Protein AF-A0A7Y3T2Z3-F1 (afdb_monomer_lite)

pLDDT: mean 92.31, std 4.4, range [68.44, 97.31]

Structure (mmCIF, N/CA/C/O backbone):
data_AF-A0A7Y3T2Z3-F1
#
_entry.id   AF-A0A7Y3T2Z3-F1
#
loop_
_atom_site.group_PDB
_atom_site.id
_atom_site.type_symbol
_atom_site.label_atom_id
_atom_site.label_alt_id
_atom_site.label_comp_id
_atom_site.label_asym_id
_atom_site.label_entity_id
_atom_site.label_seq_id
_atom_site.pdbx_PDB_ins_code
_atom_site.Cartn_x
_atom_site.Cartn_y
_atom_site.Cartn_z
_atom_site.occupancy
_atom_site.B_iso_or_equiv
_atom_site.auth_seq_id
_atom_site.auth_comp_id
_atom_site.auth_asym_id
_atom_site.auth_atom_id
_atom_site.pdbx_PDB_model_num
ATOM 1 N N . MET A 1 1 ? 13.929 1.902 3.987 1.00 69.12 1 MET A N 1
ATOM 2 C CA . MET A 1 1 ? 12.653 1.845 3.232 1.00 69.12 1 MET A CA 1
ATOM 3 C C . MET A 1 1 ? 11.517 2.396 4.102 1.00 69.12 1 MET A C 1
ATOM 5 O O . MET A 1 1 ? 11.584 2.258 5.321 1.00 69.12 1 MET A O 1
ATOM 9 N N . ARG A 1 2 ? 10.514 3.083 3.542 1.00 81.50 2 ARG A N 1
ATOM 10 C CA . ARG A 1 2 ? 9.327 3.573 4.275 1.00 81.50 2 ARG A CA 1
ATOM 11 C C . ARG A 1 2 ? 8.055 3.105 3.585 1.00 81.50 2 ARG A C 1
ATOM 13 O O . ARG A 1 2 ? 7.908 3.270 2.379 1.00 81.50 2 ARG A O 1
ATOM 20 N N . GLN A 1 3 ? 7.111 2.591 4.367 1.00 88.81 3 GLN A N 1
ATOM 21 C CA . GLN A 1 3 ? 5.772 2.267 3.882 1.00 88.81 3 GLN A CA 1
ATOM 22 C C . GLN A 1 3 ? 4.823 3.398 4.270 1.00 88.81 3 GLN A C 1
ATOM 24 O O . GLN A 1 3 ? 4.628 3.685 5.453 1.00 88.81 3 GLN A O 1
ATOM 29 N N . VAL A 1 4 ? 4.247 4.050 3.270 1.00 94.06 4 VAL A N 1
ATOM 30 C CA . VAL A 1 4 ? 3.416 5.240 3.418 1.00 94.06 4 VAL A CA 1
ATOM 31 C C . VAL A 1 4 ? 1.965 4.904 3.103 1.00 94.06 4 VAL A C 1
ATOM 33 O O . VAL A 1 4 ? 1.680 4.215 2.128 1.00 94.06 4 VAL A O 1
ATOM 36 N N . TYR A 1 5 ? 1.051 5.395 3.933 1.00 96.06 5 TYR A N 1
ATOM 37 C CA . TYR A 1 5 ? -0.381 5.155 3.820 1.00 96.06 5 TYR A CA 1
ATOM 38 C C . TYR A 1 5 ? -1.054 6.437 3.339 1.00 96.06 5 TYR A C 1
ATOM 40 O O . TYR A 1 5 ? -0.948 7.488 3.983 1.00 96.06 5 TYR A O 1
ATOM 48 N N . TYR A 1 6 ? -1.768 6.331 2.224 1.00 97.25 6 TYR A N 1
ATOM 49 C CA . TYR A 1 6 ? -2.510 7.420 1.602 1.00 97.25 6 TYR A CA 1
ATOM 50 C C . TYR A 1 6 ? -4.002 7.111 1.614 1.00 97.25 6 TYR A C 1
ATOM 52 O O . TYR A 1 6 ? -4.401 6.041 1.164 1.00 97.25 6 TYR A O 1
ATOM 60 N N . ALA A 1 7 ? -4.825 8.045 2.086 1.00 96.75 7 ALA A N 1
ATOM 61 C CA . ALA A 1 7 ? -6.273 8.007 1.935 1.00 96.75 7 ALA A CA 1
ATOM 62 C C . ALA A 1 7 ? -6.672 8.588 0.572 1.00 96.75 7 ALA A C 1
ATOM 64 O O . ALA A 1 7 ? -6.315 9.717 0.225 1.00 96.75 7 ALA A O 1
ATOM 65 N N . VAL A 1 8 ? -7.422 7.803 -0.196 1.00 96.88 8 VAL A N 1
ATOM 66 C CA . VAL A 1 8 ? -7.705 8.019 -1.616 1.00 96.88 8 VAL A CA 1
ATOM 67 C C . VAL A 1 8 ? -9.207 7.887 -1.881 1.00 96.88 8 VAL A C 1
ATOM 69 O O . VAL A 1 8 ? -9.866 6.974 -1.381 1.00 96.88 8 VAL A O 1
ATOM 72 N N . GLU A 1 9 ? -9.751 8.792 -2.695 1.00 95.38 9 GLU A N 1
ATOM 73 C CA . GLU A 1 9 ? -11.119 8.685 -3.225 1.00 95.38 9 GLU A CA 1
ATOM 74 C C . GLU A 1 9 ? -11.299 7.412 -4.056 1.00 95.38 9 GLU A C 1
ATOM 76 O O . GLU A 1 9 ? -10.380 7.011 -4.769 1.00 95.38 9 GLU A O 1
ATOM 81 N N . ASN A 1 10 ? -12.484 6.795 -4.034 1.00 90.00 10 ASN A N 1
ATOM 82 C CA . ASN A 1 10 ? -12.688 5.490 -4.677 1.00 90.00 10 ASN A CA 1
ATOM 83 C C . ASN A 1 10 ? -12.386 5.510 -6.193 1.00 90.00 10 ASN A C 1
ATOM 85 O O . ASN A 1 10 ? -11.740 4.602 -6.711 1.00 90.00 10 ASN A O 1
ATOM 89 N N . GLU A 1 11 ? -12.766 6.573 -6.914 1.00 92.38 11 GLU A N 1
ATOM 90 C CA . GLU A 1 11 ? -12.461 6.686 -8.350 1.00 92.38 11 GLU A CA 1
ATOM 91 C C . GLU A 1 11 ? -10.945 6.699 -8.615 1.00 92.38 11 GLU A C 1
ATOM 93 O O . GLU A 1 11 ? -10.442 6.007 -9.507 1.00 92.38 11 GLU A O 1
ATOM 98 N N . LEU A 1 12 ? -10.198 7.460 -7.811 1.00 95.38 12 LEU A N 1
ATOM 99 C CA . LEU A 1 12 ? -8.746 7.546 -7.919 1.00 95.38 12 LEU A CA 1
ATOM 100 C C . LEU A 1 12 ? -8.069 6.257 -7.432 1.00 95.38 12 LEU A C 1
ATOM 102 O O . LEU A 1 12 ? -7.084 5.826 -8.026 1.00 95.38 12 LEU A O 1
ATOM 106 N N . PHE A 1 13 ? -8.629 5.599 -6.418 1.00 96.19 13 PHE A N 1
ATOM 107 C CA . PHE A 1 13 ? -8.169 4.310 -5.912 1.00 96.19 13 PHE A CA 1
ATOM 108 C C . PHE A 1 13 ? -8.202 3.234 -7.000 1.00 96.19 13 PHE A C 1
ATOM 110 O O . PHE A 1 13 ? -7.204 2.542 -7.188 1.00 96.19 13 PHE A O 1
ATOM 117 N N . GLN A 1 14 ? -9.293 3.119 -7.769 1.00 94.69 14 GLN A N 1
ATOM 118 C CA . GLN A 1 14 ? -9.362 2.143 -8.865 1.00 94.69 14 GLN A CA 1
ATOM 119 C C . GLN A 1 14 ? -8.306 2.421 -9.945 1.00 94.69 14 GLN A C 1
ATOM 121 O O . GLN A 1 14 ? -7.653 1.488 -10.420 1.00 94.69 14 GLN A O 1
ATOM 126 N N . LYS A 1 15 ? -8.088 3.697 -10.296 1.00 94.69 15 LYS A N 1
ATOM 127 C CA . LYS A 1 15 ? -7.045 4.105 -11.254 1.00 94.69 15 LYS A CA 1
ATOM 128 C C . LYS A 1 15 ? -5.650 3.746 -10.736 1.00 94.69 15 LYS A C 1
ATOM 130 O O . LYS A 1 15 ? -4.921 3.019 -11.405 1.00 94.69 15 LYS A O 1
ATOM 135 N N . LEU A 1 16 ? -5.307 4.173 -9.520 1.00 95.19 16 LEU A N 1
ATOM 136 C CA . LEU A 1 16 ? -4.012 3.891 -8.895 1.00 95.19 16 LEU A CA 1
ATOM 137 C C . LEU A 1 16 ? -3.769 2.392 -8.716 1.00 95.19 16 LEU A C 1
ATOM 139 O O . LEU A 1 16 ? -2.676 1.917 -8.996 1.00 95.19 16 LEU A O 1
ATOM 143 N N . LYS A 1 17 ? -4.784 1.617 -8.330 1.00 94.38 17 LYS A N 1
ATOM 144 C CA . LYS A 1 17 ? -4.677 0.158 -8.204 1.00 94.38 17 LYS A CA 1
ATOM 145 C C . LYS A 1 17 ? -4.281 -0.508 -9.525 1.00 94.38 17 LYS A C 1
ATOM 147 O O . LYS A 1 17 ? -3.499 -1.461 -9.524 1.00 94.38 17 LYS A O 1
ATOM 152 N N . LEU A 1 18 ? -4.799 -0.023 -10.656 1.00 94.12 18 LEU A N 1
ATOM 153 C CA . LEU A 1 18 ? -4.413 -0.512 -11.981 1.00 94.12 18 LEU A CA 1
ATOM 154 C C . LEU A 1 18 ? -2.986 -0.098 -12.348 1.00 94.12 18 LEU A C 1
ATOM 156 O O . LEU A 1 18 ? -2.232 -0.945 -12.828 1.00 94.12 18 LEU A O 1
ATOM 160 N N . GLU A 1 19 ? -2.605 1.154 -12.098 1.00 94.50 19 GLU A N 1
ATOM 161 C CA . GLU A 1 19 ? -1.246 1.637 -12.375 1.00 94.50 19 GLU A CA 1
ATOM 162 C C . GLU A 1 19 ? -0.199 0.920 -11.515 1.00 94.50 19 GLU A C 1
ATOM 164 O O . GLU A 1 19 ? 0.779 0.405 -12.047 1.00 94.50 19 GLU A O 1
ATOM 169 N N . ILE A 1 20 ? -0.452 0.729 -10.219 1.00 93.81 20 ILE A N 1
ATOM 170 C CA . ILE A 1 20 ? 0.416 -0.049 -9.322 1.00 93.81 20 ILE A CA 1
ATOM 171 C C . ILE A 1 20 ? 0.526 -1.504 -9.793 1.00 93.81 20 ILE A C 1
ATOM 173 O O . ILE A 1 20 ? 1.602 -2.102 -9.771 1.00 93.81 20 ILE A O 1
ATOM 177 N N . LYS A 1 21 ? -0.567 -2.098 -10.288 1.00 93.00 21 LYS A N 1
ATOM 178 C CA . LYS A 1 21 ? -0.517 -3.446 -10.871 1.00 93.00 21 LYS A CA 1
ATOM 179 C C . LYS A 1 21 ? 0.353 -3.497 -12.131 1.00 93.00 21 LYS A C 1
ATOM 181 O O . LYS A 1 21 ? 1.028 -4.505 -12.342 1.00 93.00 21 LYS A O 1
ATOM 186 N N . LYS A 1 22 ? 0.334 -2.461 -12.976 1.00 94.06 22 LYS A N 1
ATOM 187 C CA . LYS A 1 22 ? 1.230 -2.357 -14.141 1.00 94.06 22 LYS A CA 1
ATOM 188 C C . LYS A 1 22 ? 2.679 -2.178 -13.694 1.00 94.06 22 LYS A C 1
ATOM 190 O O . LYS A 1 22 ? 3.521 -2.954 -14.135 1.00 94.06 22 LYS A O 1
ATOM 195 N N . TYR A 1 23 ? 2.935 -1.263 -12.762 1.00 94.62 23 TYR A N 1
ATOM 196 C CA . TYR A 1 23 ? 4.242 -1.052 -12.144 1.00 94.62 23 TYR A CA 1
ATOM 197 C C . TYR A 1 23 ? 4.838 -2.363 -11.618 1.00 94.62 23 TYR A C 1
ATOM 199 O O . TYR A 1 23 ? 5.944 -2.734 -11.995 1.00 94.62 23 TYR A O 1
ATOM 207 N N . ASN A 1 24 ? 4.070 -3.143 -10.851 1.00 92.06 24 ASN A N 1
ATOM 208 C CA . ASN A 1 24 ? 4.530 -4.428 -10.317 1.00 92.06 24 ASN A CA 1
ATOM 209 C C . ASN A 1 24 ? 4.893 -5.438 -11.417 1.00 92.06 24 ASN A C 1
ATOM 211 O O . ASN A 1 24 ? 5.836 -6.211 -11.257 1.00 92.06 24 ASN A O 1
ATOM 215 N N . LYS A 1 25 ? 4.179 -5.438 -12.551 1.00 94.12 25 LYS A N 1
ATOM 216 C CA . LYS A 1 25 ? 4.538 -6.277 -13.706 1.00 94.12 25 LYS A CA 1
ATOM 217 C C . LYS A 1 25 ? 5.838 -5.813 -14.364 1.00 94.12 25 LYS A C 1
ATOM 219 O O . LYS A 1 25 ? 6.644 -6.659 -14.738 1.00 94.12 25 LYS A O 1
ATOM 224 N N . ILE A 1 26 ? 6.043 -4.502 -14.495 1.00 94.25 26 ILE A N 1
ATOM 225 C CA . ILE A 1 26 ? 7.290 -3.928 -15.024 1.00 94.25 26 ILE A CA 1
ATOM 226 C C . ILE A 1 26 ? 8.450 -4.290 -14.090 1.00 94.25 26 ILE A C 1
ATOM 228 O O . ILE A 1 26 ? 9.466 -4.811 -14.541 1.00 94.25 26 ILE A O 1
ATOM 232 N N . LEU A 1 27 ? 8.263 -4.130 -12.778 1.00 92.75 27 LEU A N 1
ATOM 233 C CA . LEU A 1 27 ? 9.251 -4.482 -11.761 1.00 92.75 27 LEU A CA 1
ATOM 234 C C . LEU A 1 27 ? 9.669 -5.957 -11.860 1.00 92.75 27 LEU A C 1
ATOM 236 O O . LEU A 1 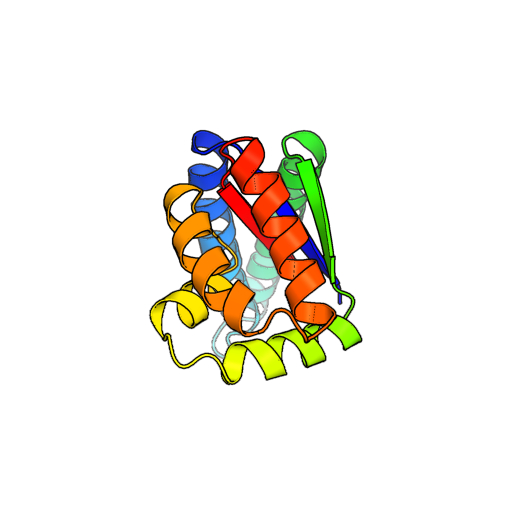27 ? 10.858 -6.266 -11.871 1.00 92.75 27 LEU A O 1
ATOM 240 N N . GLN A 1 28 ? 8.708 -6.873 -12.017 1.00 93.88 28 GLN A N 1
ATOM 241 C CA . GLN A 1 28 ? 8.999 -8.293 -12.245 1.00 93.88 28 GLN A CA 1
ATOM 242 C C . GLN A 1 28 ? 9.856 -8.524 -13.498 1.00 93.88 28 GLN A C 1
ATOM 244 O O . GLN A 1 28 ? 10.735 -9.381 -13.479 1.00 93.88 28 GLN A O 1
ATOM 249 N N . LYS A 1 29 ? 9.632 -7.755 -14.572 1.00 94.12 29 LYS A N 1
ATOM 250 C CA . LYS A 1 29 ? 10.409 -7.842 -15.817 1.00 94.12 29 LYS A CA 1
ATOM 251 C C . LYS A 1 29 ? 11.825 -7.291 -15.674 1.00 94.12 29 LYS A C 1
ATOM 253 O O . LYS A 1 29 ? 12.751 -7.892 -16.211 1.00 94.12 29 LYS A O 1
ATOM 258 N N . VAL A 1 30 ? 12.021 -6.222 -14.901 1.00 92.50 30 VAL A N 1
ATOM 259 C CA . VAL A 1 30 ? 13.358 -5.678 -14.592 1.00 92.50 30 VAL A CA 1
ATOM 260 C C . VAL A 1 30 ? 14.251 -6.740 -13.939 1.00 92.50 30 VAL A C 1
ATOM 262 O O . VAL A 1 30 ? 15.420 -6.880 -14.310 1.00 92.50 30 VAL A O 1
ATOM 265 N N . TYR A 1 31 ? 13.697 -7.519 -13.006 1.00 91.62 31 TYR A N 1
ATOM 266 C CA . TYR A 1 31 ? 14.428 -8.563 -12.277 1.00 91.62 31 TYR A CA 1
ATOM 267 C C . TYR A 1 31 ? 14.385 -9.949 -12.938 1.00 91.62 31 TYR A C 1
ATOM 269 O O . TYR A 1 31 ? 14.983 -10.897 -12.420 1.00 91.62 31 TYR A O 1
ATOM 277 N N . ASP A 1 32 ? 13.730 -10.082 -14.093 1.00 93.44 32 ASP A N 1
ATOM 278 C CA . ASP A 1 32 ? 13.710 -11.327 -14.854 1.00 93.44 32 ASP A CA 1
ATOM 279 C C . ASP A 1 32 ? 15.110 -11.620 -15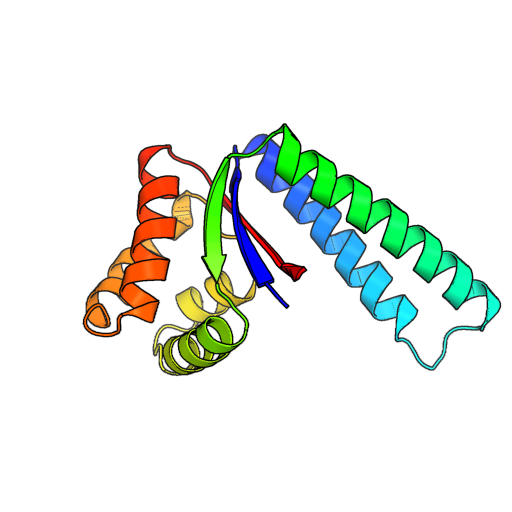.418 1.00 93.44 32 ASP A C 1
ATOM 281 O O . ASP A 1 32 ? 15.713 -10.825 -16.152 1.00 93.44 32 ASP A O 1
ATOM 285 N N . LYS A 1 33 ? 15.653 -12.788 -15.058 1.00 90.50 33 LYS A N 1
ATOM 286 C CA . LYS A 1 33 ? 16.984 -13.231 -15.491 1.00 90.50 33 LYS A CA 1
ATOM 287 C C . LYS A 1 33 ? 17.027 -13.606 -16.975 1.00 90.50 33 LYS A C 1
ATOM 289 O O . LYS A 1 33 ? 18.121 -13.659 -17.524 1.00 90.50 33 LYS A O 1
ATOM 294 N N . GLN A 1 34 ? 15.879 -13.867 -17.603 1.00 93.06 34 GLN A N 1
ATOM 295 C CA . GLN A 1 34 ? 15.781 -14.309 -18.999 1.00 93.06 34 GLN A CA 1
ATOM 296 C C . GLN A 1 34 ? 15.682 -13.150 -20.003 1.00 93.06 34 GLN A C 1
ATOM 298 O O . GLN A 1 34 ? 15.794 -13.370 -21.207 1.00 93.06 34 GLN A O 1
ATOM 303 N N . ILE A 1 35 ? 15.479 -11.920 -19.527 1.00 91.44 35 ILE A N 1
ATOM 304 C CA . ILE A 1 35 ? 15.340 -10.732 -20.373 1.00 91.44 35 ILE A CA 1
ATOM 305 C C . ILE A 1 35 ? 16.697 -10.254 -20.904 1.00 91.44 35 ILE A C 1
ATOM 307 O O . ILE A 1 35 ? 17.720 -10.327 -20.216 1.00 91.44 35 ILE A O 1
ATOM 311 N N . SER A 1 36 ? 16.703 -9.735 -22.135 1.00 94.00 36 SER A N 1
ATOM 312 C CA . SER A 1 36 ? 17.909 -9.174 -22.741 1.00 94.00 36 SER A CA 1
ATOM 313 C C . SER A 1 36 ? 18.372 -7.914 -21.998 1.00 94.00 36 SER A C 1
ATOM 315 O O . SER A 1 36 ? 17.591 -7.219 -21.346 1.00 94.00 36 SER A O 1
ATOM 317 N N . LYS A 1 37 ? 19.660 -7.573 -22.113 1.00 91.31 37 LYS A N 1
ATOM 318 C CA . LYS A 1 37 ? 20.199 -6.353 -21.492 1.00 91.31 37 LYS A CA 1
ATOM 319 C C . LYS A 1 37 ? 19.501 -5.086 -22.009 1.00 91.31 37 LYS A C 1
ATOM 321 O O . LYS A 1 37 ? 19.253 -4.180 -21.222 1.00 91.31 37 LYS A O 1
ATOM 326 N N . THR A 1 38 ? 19.181 -5.038 -23.302 1.00 91.19 38 THR A N 1
ATOM 327 C CA . THR A 1 38 ? 18.503 -3.898 -23.936 1.00 91.19 38 THR A CA 1
ATOM 328 C C . THR A 1 38 ? 17.069 -3.760 -23.438 1.00 91.19 38 THR A C 1
ATOM 330 O O . THR A 1 38 ? 16.672 -2.677 -23.022 1.00 91.19 38 THR A O 1
ATOM 333 N N . ASP A 1 39 ? 16.315 -4.861 -23.386 1.00 91.88 39 ASP A N 1
ATOM 334 C CA . ASP A 1 39 ? 14.937 -4.833 -22.883 1.00 91.88 39 ASP A CA 1
ATOM 335 C C . ASP A 1 39 ? 14.896 -4.477 -21.396 1.00 91.88 39 ASP A C 1
ATOM 337 O O . ASP A 1 39 ? 14.014 -3.744 -20.958 1.00 91.88 39 ASP A O 1
ATOM 341 N N . ARG A 1 40 ? 15.884 -4.930 -20.611 1.00 94.12 40 ARG A N 1
ATOM 342 C CA . ARG A 1 40 ? 15.996 -4.551 -19.199 1.00 94.12 40 ARG A CA 1
ATOM 343 C C . ARG A 1 40 ? 16.144 -3.044 -19.018 1.00 94.12 40 ARG A C 1
ATOM 345 O O . ARG A 1 40 ? 15.515 -2.506 -18.117 1.00 94.12 40 ARG A O 1
ATOM 352 N N . LEU A 1 41 ? 16.954 -2.379 -19.844 1.00 93.88 41 LEU A N 1
ATOM 353 C CA . LEU A 1 41 ? 17.102 -0.920 -19.789 1.00 93.88 41 LEU A CA 1
ATOM 354 C C . LEU A 1 41 ? 15.772 -0.223 -20.100 1.00 93.88 41 LEU A C 1
ATOM 356 O O . LEU A 1 41 ? 15.363 0.647 -19.342 1.00 93.88 41 LEU A O 1
ATOM 360 N N . ASN A 1 42 ? 15.041 -0.687 -21.119 1.00 94.31 42 ASN A N 1
ATOM 361 C CA . ASN A 1 42 ? 13.709 -0.156 -21.426 1.00 94.31 42 ASN A CA 1
ATOM 362 C C . ASN A 1 42 ? 12.735 -0.327 -20.245 1.00 94.31 42 ASN A C 1
ATOM 364 O O . ASN A 1 42 ? 12.024 0.609 -19.891 1.00 94.31 42 ASN A O 1
ATOM 368 N N . PHE A 1 43 ? 12.728 -1.493 -19.588 1.00 95.75 43 PHE A N 1
ATOM 369 C CA . PHE A 1 43 ? 11.881 -1.719 -18.413 1.00 95.75 43 PHE A CA 1
ATOM 370 C C . PHE A 1 43 ? 12.309 -0.903 -17.187 1.00 95.75 43 PHE A C 1
ATOM 372 O O . PHE A 1 43 ? 11.454 -0.566 -16.373 1.00 95.75 43 PHE A O 1
ATOM 379 N N . ILE A 1 44 ? 13.597 -0.580 -17.032 1.00 94.88 44 ILE A N 1
ATOM 380 C CA . ILE A 1 44 ? 14.067 0.331 -15.976 1.00 94.88 44 ILE A CA 1
ATOM 381 C C . ILE A 1 44 ? 13.505 1.735 -16.221 1.00 94.88 44 ILE A C 1
ATOM 383 O O . ILE A 1 44 ? 12.903 2.302 -15.311 1.00 94.88 44 ILE A O 1
ATOM 387 N N . ASP A 1 45 ? 13.593 2.242 -17.451 1.00 95.44 45 ASP A N 1
ATOM 388 C CA . ASP A 1 45 ? 13.035 3.550 -17.810 1.00 95.44 45 ASP A CA 1
ATOM 389 C C . ASP A 1 45 ? 11.506 3.586 -17.628 1.00 95.44 45 ASP A C 1
ATOM 391 O O . ASP A 1 45 ? 10.947 4.563 -17.123 1.00 95.44 45 ASP A O 1
ATOM 395 N N . GLU A 1 46 ? 10.799 2.521 -18.025 1.00 95.94 46 GLU A N 1
ATOM 396 C CA . GLU A 1 46 ? 9.355 2.388 -17.794 1.00 95.94 46 GLU A CA 1
ATOM 397 C C . GLU A 1 46 ? 9.011 2.327 -16.300 1.00 95.94 46 GLU A C 1
ATOM 399 O O . GLU A 1 46 ? 8.041 2.959 -15.870 1.00 95.94 46 GLU A O 1
ATOM 404 N N . LYS A 1 47 ? 9.809 1.603 -15.500 1.00 95.50 47 LYS A N 1
ATOM 405 C CA . LYS A 1 47 ? 9.652 1.524 -14.042 1.00 95.50 47 LYS A CA 1
ATOM 406 C C . LYS A 1 47 ? 9.759 2.915 -13.432 1.00 95.50 47 LYS A C 1
ATOM 408 O O . LYS A 1 47 ? 8.871 3.294 -12.680 1.00 95.50 47 LYS A O 1
ATOM 413 N N . GLU A 1 48 ? 10.808 3.665 -13.760 1.00 95.50 48 GLU A N 1
ATOM 414 C CA . GLU A 1 48 ? 11.048 5.004 -13.209 1.00 95.50 48 GLU A CA 1
ATOM 415 C C . GLU A 1 48 ? 9.934 5.984 -13.585 1.00 95.50 48 GLU A C 1
ATOM 417 O O . GLU A 1 48 ? 9.399 6.672 -12.719 1.00 95.50 48 GLU A O 1
ATOM 422 N N . LYS A 1 49 ? 9.501 5.992 -14.851 1.00 95.94 49 LYS A N 1
ATOM 423 C CA . LYS A 1 49 ? 8.369 6.827 -15.288 1.00 95.94 49 LYS A CA 1
ATOM 424 C C . LYS A 1 49 ? 7.081 6.482 -14.545 1.00 95.94 49 LYS A C 1
ATOM 426 O O . LYS A 1 49 ? 6.347 7.380 -14.137 1.00 95.94 49 LYS A O 1
ATOM 431 N N . SER A 1 50 ? 6.798 5.191 -14.378 1.00 95.31 50 SER A N 1
ATOM 432 C CA . SER A 1 50 ? 5.608 4.734 -13.661 1.00 95.31 50 SER A CA 1
ATOM 433 C C . SER A 1 50 ? 5.683 5.047 -12.165 1.00 95.31 50 SER A C 1
ATOM 435 O O . SER A 1 50 ? 4.660 5.381 -11.575 1.00 95.31 50 SER A O 1
ATOM 437 N N . GLU A 1 51 ? 6.863 4.936 -11.559 1.00 94.81 51 GLU A N 1
ATOM 438 C CA . GLU A 1 51 ? 7.112 5.258 -10.152 1.00 94.81 51 GLU A CA 1
ATOM 439 C C . GLU A 1 51 ? 6.863 6.738 -9.872 1.00 94.81 51 GLU A C 1
ATOM 441 O O . GLU A 1 51 ? 6.069 7.058 -8.990 1.00 94.81 51 GLU A O 1
ATOM 446 N N . ILE A 1 52 ? 7.453 7.620 -10.688 1.00 95.06 52 ILE A N 1
ATOM 447 C CA . ILE A 1 52 ? 7.259 9.074 -10.605 1.00 95.06 52 ILE A CA 1
ATOM 448 C C . ILE A 1 52 ? 5.778 9.417 -10.769 1.00 95.06 52 ILE A C 1
ATOM 450 O O . ILE A 1 52 ? 5.207 10.094 -9.925 1.00 95.06 52 ILE A O 1
ATOM 454 N N . MET A 1 53 ? 5.116 8.878 -11.797 1.00 95.44 53 MET A N 1
ATOM 455 C CA . MET A 1 53 ? 3.699 9.154 -12.045 1.00 95.44 53 MET A CA 1
ATOM 456 C C . MET A 1 53 ? 2.795 8.738 -10.875 1.00 95.44 53 MET A C 1
ATOM 458 O O . MET A 1 53 ? 1.903 9.494 -10.487 1.00 95.44 53 MET A O 1
ATOM 462 N N . ILE A 1 54 ? 3.011 7.550 -10.298 1.00 95.31 54 ILE A N 1
ATOM 463 C CA . ILE A 1 54 ? 2.238 7.086 -9.138 1.00 95.31 54 ILE A CA 1
ATOM 464 C C . ILE A 1 54 ? 2.521 7.980 -7.929 1.00 95.31 54 ILE A C 1
ATOM 466 O O . ILE A 1 54 ? 1.584 8.389 -7.240 1.00 95.31 54 ILE A O 1
ATOM 470 N N . GLN A 1 55 ? 3.792 8.299 -7.685 1.00 94.19 55 GLN A N 1
ATOM 471 C CA . GLN A 1 55 ? 4.208 9.126 -6.563 1.00 94.19 55 GLN A CA 1
ATOM 472 C C . GLN A 1 55 ? 3.632 10.543 -6.651 1.00 94.19 55 GLN A C 1
ATOM 474 O O . GLN A 1 55 ? 3.076 11.016 -5.661 1.00 94.19 55 GLN A O 1
ATOM 479 N N . ASP A 1 56 ? 3.685 11.182 -7.818 1.00 94.50 56 ASP A N 1
ATOM 480 C CA . ASP A 1 56 ? 3.130 12.519 -8.044 1.00 94.50 56 ASP A CA 1
ATOM 481 C C . ASP A 1 56 ? 1.622 12.527 -7.778 1.00 94.50 56 ASP A C 1
ATOM 483 O O . ASP A 1 56 ? 1.110 13.354 -7.025 1.00 94.50 56 ASP A O 1
ATOM 487 N N . VAL A 1 57 ? 0.894 11.536 -8.307 1.00 95.00 57 VAL A N 1
ATOM 488 C CA . VAL A 1 57 ? -0.551 11.417 -8.069 1.00 95.00 57 VAL A CA 1
ATOM 489 C C . VAL A 1 57 ? -0.861 11.217 -6.585 1.00 95.00 57 VAL A C 1
ATOM 491 O O . VAL A 1 57 ? -1.802 11.829 -6.075 1.00 95.00 57 VAL A O 1
ATOM 494 N N . LEU A 1 58 ? -0.094 10.377 -5.883 1.00 94.50 58 LEU A N 1
ATOM 495 C CA . LEU A 1 58 ? -0.262 10.172 -4.445 1.00 94.50 58 LEU A CA 1
ATOM 496 C C . LEU A 1 58 ? 0.024 11.459 -3.660 1.00 94.50 58 LEU A C 1
ATOM 498 O O . LEU A 1 58 ? -0.738 11.803 -2.762 1.00 94.50 58 LEU A O 1
ATOM 502 N N . GLN A 1 59 ? 1.074 12.201 -3.998 1.00 91.88 59 GLN A N 1
ATOM 503 C CA . GLN A 1 59 ? 1.443 13.420 -3.276 1.00 91.88 59 GLN A CA 1
ATOM 504 C C . GLN A 1 59 ? 0.490 14.593 -3.543 1.00 91.88 59 GLN A C 1
ATOM 506 O O . GLN A 1 59 ? 0.184 15.342 -2.619 1.00 91.88 59 GLN A O 1
ATOM 511 N N . GLU A 1 60 ? -0.002 14.748 -4.773 1.00 92.31 60 GLU A N 1
ATOM 512 C CA . GLU A 1 60 ? -0.821 15.901 -5.163 1.00 92.31 60 GLU A CA 1
ATOM 513 C C . GLU A 1 60 ? -2.318 15.715 -4.901 1.00 92.31 60 GLU A C 1
ATOM 515 O O . GLU A 1 60 ? -3.032 16.686 -4.647 1.00 92.31 60 GLU A O 1
ATOM 520 N N . LYS A 1 61 ? -2.825 14.481 -5.024 1.00 90.56 61 LYS A N 1
ATOM 521 C CA . LYS A 1 61 ? -4.275 14.218 -5.104 1.00 90.56 61 LYS A CA 1
ATOM 522 C C . LYS A 1 61 ? -4.812 13.364 -3.967 1.00 90.56 61 LYS A C 1
ATOM 524 O O . LYS A 1 61 ? -5.981 12.976 -4.001 1.00 90.56 61 LYS A O 1
ATOM 529 N N . THR A 1 62 ? -3.981 13.030 -2.985 1.00 92.06 62 THR A N 1
ATOM 530 C CA . THR A 1 62 ? -4.380 12.155 -1.881 1.00 92.06 62 THR A CA 1
ATOM 531 C C . THR A 1 62 ? -3.912 12.693 -0.538 1.00 92.06 62 THR A C 1
ATOM 533 O O . THR A 1 62 ? -3.079 13.594 -0.463 1.00 92.06 62 THR A O 1
ATOM 536 N N . ASN A 1 63 ? -4.465 12.138 0.539 1.00 93.12 63 ASN A N 1
ATOM 537 C CA . ASN A 1 63 ? -4.151 12.576 1.891 1.00 93.12 63 ASN A CA 1
ATOM 538 C C . ASN A 1 63 ? -3.192 11.587 2.552 1.00 93.12 63 ASN A C 1
ATOM 540 O O . ASN A 1 63 ? -3.544 10.430 2.777 1.00 93.12 63 ASN A O 1
ATOM 544 N N . LEU A 1 64 ? -1.997 12.046 2.922 1.00 94.31 64 LEU A N 1
ATOM 545 C CA . LEU A 1 64 ? -1.079 11.280 3.762 1.00 94.31 64 LEU A CA 1
ATOM 546 C C . LEU A 1 64 ? -1.712 11.046 5.144 1.00 94.31 64 LEU A C 1
ATOM 548 O O . LEU A 1 64 ? -1.916 11.992 5.905 1.00 94.31 64 LEU A O 1
ATOM 552 N N . ILE A 1 65 ? -1.979 9.790 5.501 1.00 95.25 65 ILE A N 1
ATOM 553 C CA . ILE A 1 65 ? -2.579 9.442 6.803 1.00 95.25 65 ILE A CA 1
ATOM 554 C C . ILE A 1 65 ? -1.560 8.894 7.806 1.00 95.25 65 ILE A C 1
ATOM 556 O O . ILE A 1 65 ? -1.790 8.994 9.021 1.00 95.25 65 ILE A O 1
ATOM 560 N N . GLY A 1 66 ? -0.417 8.400 7.317 1.00 94.38 66 GLY A N 1
ATOM 561 C CA . GLY A 1 66 ? 0.681 7.932 8.152 1.00 94.38 66 GLY A CA 1
ATOM 562 C C . GLY A 1 66 ? 1.787 7.199 7.398 1.00 94.38 66 GLY A C 1
ATOM 563 O O . GLY A 1 66 ? 1.734 7.034 6.181 1.00 94.38 66 GLY A O 1
ATOM 564 N N . TYR A 1 67 ? 2.803 6.764 8.141 1.00 95.12 67 TYR A N 1
ATOM 565 C CA . TYR A 1 67 ? 3.888 5.928 7.635 1.00 95.12 67 TYR A CA 1
ATOM 566 C C . TYR A 1 67 ? 4.437 5.012 8.733 1.00 95.12 67 TYR A C 1
ATOM 568 O O . TYR A 1 67 ? 4.319 5.319 9.926 1.00 95.12 67 TYR A O 1
ATOM 576 N N . PHE A 1 68 ? 5.082 3.929 8.308 1.00 94.31 68 PHE A N 1
ATOM 577 C CA . PHE A 1 68 ? 5.940 3.095 9.144 1.00 94.31 68 PHE A CA 1
ATOM 578 C C . PHE A 1 68 ? 7.397 3.186 8.686 1.00 94.31 68 PHE A C 1
ATOM 580 O O . PHE A 1 68 ? 7.684 3.267 7.485 1.00 94.31 68 PHE A O 1
ATOM 587 N N . THR A 1 69 ? 8.312 3.207 9.654 1.00 93.00 69 THR A N 1
ATOM 588 C CA . THR A 1 69 ? 9.743 2.991 9.407 1.00 93.00 69 THR A CA 1
ATOM 589 C C . THR A 1 69 ? 10.022 1.518 9.117 1.00 93.00 69 THR A C 1
ATOM 591 O O . THR A 1 69 ? 9.163 0.665 9.308 1.00 93.00 69 THR A O 1
ATOM 5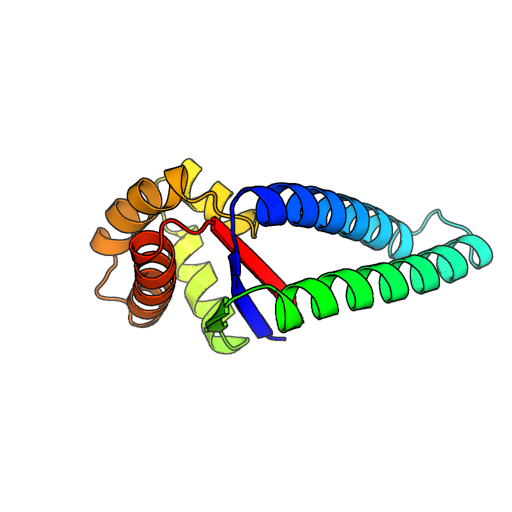94 N N . GLU A 1 70 ? 11.233 1.207 8.673 1.00 90.50 70 GLU A N 1
ATOM 595 C CA . GLU A 1 70 ? 11.669 -0.169 8.418 1.00 90.50 70 GLU A CA 1
ATOM 596 C C . GLU A 1 70 ? 11.557 -1.066 9.665 1.00 90.50 70 GLU A C 1
ATOM 598 O O . GLU A 1 70 ? 10.910 -2.105 9.617 1.00 90.50 70 GLU A O 1
ATOM 603 N N . GLU A 1 71 ? 12.052 -0.601 10.814 1.00 90.81 71 GLU A N 1
ATOM 604 C CA . GLU A 1 71 ? 11.947 -1.314 12.102 1.00 90.81 71 GLU A CA 1
ATOM 605 C C . GLU A 1 71 ? 10.485 -1.528 12.545 1.00 90.81 71 GLU A C 1
ATOM 607 O O . GLU A 1 71 ? 10.098 -2.570 13.084 1.00 90.81 71 GLU A O 1
ATOM 612 N N . GLU A 1 72 ? 9.641 -0.521 12.312 1.00 93.25 72 GLU A N 1
ATOM 613 C CA . GLU A 1 72 ? 8.213 -0.600 12.601 1.00 93.25 72 GLU A CA 1
ATOM 614 C C . GLU A 1 72 ? 7.498 -1.577 11.660 1.00 93.25 72 GLU A C 1
ATOM 616 O O . GLU A 1 72 ? 6.557 -2.247 12.085 1.00 93.25 72 GLU A O 1
ATOM 621 N N . LEU A 1 73 ? 7.944 -1.683 10.406 1.00 91.06 73 LEU A N 1
ATOM 622 C CA . LEU A 1 73 ? 7.396 -2.622 9.433 1.00 91.06 73 LEU A CA 1
ATOM 623 C C . LEU A 1 73 ? 7.703 -4.058 9.808 1.00 91.06 73 LEU A C 1
ATOM 625 O O . LEU A 1 73 ? 6.783 -4.864 9.816 1.00 91.06 73 LEU A O 1
ATOM 629 N N . GLU A 1 74 ? 8.940 -4.371 10.183 1.00 90.81 74 GLU A N 1
ATOM 630 C CA . GLU A 1 74 ? 9.294 -5.714 10.659 1.00 90.81 74 GLU A CA 1
ATOM 631 C C . GLU A 1 74 ? 8.423 -6.122 11.856 1.00 90.81 74 GLU A C 1
ATOM 633 O O . GLU A 1 74 ? 7.855 -7.218 11.898 1.00 90.81 74 GLU A O 1
ATOM 638 N N . SER A 1 75 ? 8.232 -5.192 12.797 1.00 92.12 75 SER A N 1
ATOM 639 C CA . SER A 1 75 ? 7.345 -5.389 13.947 1.00 92.12 75 SER A CA 1
ATOM 640 C C . SER A 1 75 ? 5.888 -5.605 13.522 1.00 92.12 75 SER A C 1
ATOM 642 O O . SER A 1 75 ? 5.199 -6.475 14.060 1.00 92.12 75 SER A O 1
ATOM 644 N N . LEU A 1 76 ? 5.403 -4.818 12.557 1.00 92.19 76 LEU A N 1
ATOM 645 C CA . LEU A 1 76 ? 4.042 -4.918 12.041 1.00 92.19 76 LEU A CA 1
ATOM 646 C C . LEU A 1 76 ? 3.822 -6.244 11.312 1.00 92.19 76 LEU A C 1
ATOM 648 O O . LEU A 1 76 ? 2.811 -6.902 11.541 1.00 92.19 76 LEU A O 1
ATOM 652 N N . GLU A 1 77 ? 4.764 -6.662 10.472 1.00 89.75 77 GLU A N 1
ATOM 653 C CA . GLU A 1 77 ? 4.703 -7.927 9.747 1.00 89.75 77 GLU A CA 1
ATOM 654 C C . GLU A 1 77 ? 4.670 -9.114 10.701 1.00 89.75 77 GLU A C 1
ATOM 656 O O . GLU A 1 77 ? 3.829 -9.997 10.528 1.00 89.75 77 GLU A O 1
ATOM 661 N N . GLY A 1 78 ? 5.496 -9.097 11.752 1.00 89.50 78 GLY A N 1
ATOM 662 C CA . GLY A 1 78 ? 5.446 -10.104 12.809 1.00 89.50 78 GLY A CA 1
ATOM 663 C C . GLY A 1 78 ? 4.073 -10.184 13.482 1.00 89.50 78 GLY A C 1
ATOM 664 O O . GLY A 1 78 ? 3.596 -11.273 13.785 1.00 89.50 78 GLY A O 1
ATOM 665 N N . CYS A 1 79 ? 3.388 -9.052 13.662 1.00 90.00 79 CYS A N 1
ATOM 666 C CA . CYS A 1 79 ? 2.031 -9.041 14.209 1.00 90.00 79 CYS A CA 1
ATOM 667 C C . CYS A 1 79 ? 0.984 -9.535 13.202 1.00 90.00 79 CYS A C 1
ATOM 669 O O . CYS A 1 79 ? 0.122 -10.327 13.568 1.00 90.00 79 CYS A O 1
ATOM 671 N N . ILE A 1 80 ? 1.075 -9.100 11.942 1.00 89.12 80 ILE A N 1
ATOM 672 C CA . ILE A 1 80 ? 0.138 -9.461 10.871 1.00 89.12 80 ILE A CA 1
ATOM 673 C C . ILE A 1 80 ? 0.212 -10.957 10.545 1.00 89.12 80 ILE A C 1
ATOM 675 O O . ILE A 1 80 ? -0.817 -11.570 10.283 1.00 89.12 80 ILE A O 1
ATOM 679 N N . ILE A 1 81 ? 1.403 -11.566 10.575 1.00 86.56 81 ILE A N 1
ATOM 680 C CA . ILE A 1 81 ? 1.590 -13.011 10.338 1.00 86.56 81 ILE A CA 1
ATOM 681 C C . ILE A 1 81 ? 0.859 -13.860 11.388 1.00 86.56 81 ILE A C 1
ATOM 683 O O . ILE A 1 81 ? 0.447 -14.978 11.088 1.00 86.56 81 ILE A O 1
ATOM 687 N N . LEU A 1 82 ? 0.681 -13.331 12.598 1.00 86.31 82 LEU A N 1
ATOM 688 C CA . LEU A 1 82 ? -0.018 -14.004 13.692 1.00 86.31 82 LEU A CA 1
ATOM 689 C C . LEU A 1 82 ? -1.542 -13.813 13.645 1.00 86.31 82 LEU A C 1
ATOM 691 O O . LEU A 1 82 ? -2.230 -14.317 14.527 1.00 86.31 82 LEU A O 1
ATOM 695 N N . LEU A 1 83 ? -2.079 -13.083 12.661 1.00 84.44 83 LEU A N 1
ATOM 696 C CA . LEU A 1 83 ? -3.525 -12.980 12.468 1.00 84.44 83 LEU A CA 1
ATOM 697 C C . LEU A 1 83 ? -4.074 -14.315 11.959 1.00 84.44 83 LEU A C 1
ATOM 699 O O . LEU A 1 83 ? -3.649 -14.822 10.919 1.00 84.44 83 LEU A O 1
ATOM 703 N N . GLU A 1 84 ? -5.062 -14.865 12.661 1.00 80.69 84 GLU A N 1
ATOM 704 C CA . GLU A 1 84 ? -5.728 -16.108 12.258 1.00 80.69 84 GLU A CA 1
ATOM 705 C C . GLU A 1 84 ? -6.596 -15.894 11.003 1.00 80.69 84 GLU A C 1
ATOM 707 O O . GLU A 1 84 ? -6.767 -16.788 10.163 1.00 80.69 84 GLU A O 1
ATOM 712 N N . ASN A 1 85 ? -7.092 -14.668 10.818 1.00 86.50 85 ASN A N 1
ATOM 713 C CA . ASN A 1 85 ? -7.929 -14.285 9.697 1.00 86.50 85 ASN A CA 1
ATOM 714 C C . ASN A 1 85 ? -7.131 -14.073 8.398 1.00 86.50 85 ASN A C 1
ATOM 716 O O . ASN A 1 85 ? -6.621 -12.989 8.088 1.00 86.50 85 ASN A O 1
ATOM 720 N N . LYS A 1 86 ? -7.112 -15.116 7.558 1.00 87.44 86 LYS A N 1
ATOM 721 C CA . LYS A 1 86 ? -6.470 -15.093 6.231 1.00 87.44 86 LYS A CA 1
ATOM 722 C C . LYS A 1 86 ? -6.971 -13.969 5.323 1.00 87.44 86 LYS A C 1
ATOM 724 O O . LYS A 1 86 ? -6.213 -13.499 4.476 1.00 87.44 86 LYS A O 1
ATOM 729 N N . ARG A 1 87 ? -8.233 -13.545 5.447 1.00 89.00 87 ARG A N 1
ATOM 730 C CA . ARG A 1 87 ? -8.781 -12.467 4.612 1.00 89.00 87 ARG A CA 1
ATOM 731 C C . ARG A 1 87 ? -8.143 -11.133 4.990 1.00 89.00 87 ARG A C 1
ATOM 733 O O . ARG A 1 87 ? -7.627 -10.459 4.101 1.00 89.00 87 ARG A O 1
ATOM 740 N N . THR A 1 88 ? -8.119 -10.798 6.277 1.00 89.75 88 THR A N 1
ATOM 741 C CA . THR A 1 88 ? -7.478 -9.578 6.796 1.00 89.75 88 THR A CA 1
ATOM 742 C C . THR A 1 88 ? -5.993 -9.547 6.452 1.00 89.75 88 THR A C 1
ATOM 744 O O . THR A 1 88 ? -5.510 -8.562 5.890 1.00 89.75 88 THR A O 1
ATOM 747 N N . TYR A 1 89 ? -5.293 -10.664 6.669 1.00 89.62 89 TYR A N 1
ATOM 748 C CA . TYR A 1 89 ? -3.896 -10.833 6.269 1.00 89.62 89 TYR A CA 1
ATOM 749 C C . TYR A 1 89 ? -3.672 -10.509 4.781 1.00 89.62 89 TYR A C 1
ATOM 751 O O . TYR A 1 89 ? -2.816 -9.692 4.433 1.00 89.62 89 TYR A O 1
ATOM 759 N N . ASN A 1 90 ? -4.475 -11.106 3.894 1.00 89.31 90 ASN A N 1
ATOM 760 C CA . ASN A 1 90 ? -4.349 -10.905 2.451 1.00 89.31 90 ASN A CA 1
ATOM 761 C C . ASN A 1 90 ? -4.620 -9.453 2.038 1.00 89.31 90 ASN A C 1
ATOM 763 O O . ASN A 1 90 ? -3.942 -8.938 1.147 1.00 89.31 90 ASN A O 1
ATOM 767 N N . ILE A 1 91 ? -5.589 -8.781 2.669 1.00 91.19 91 ILE A N 1
ATOM 768 C CA . ILE A 1 91 ? -5.884 -7.377 2.361 1.00 91.19 91 ILE A CA 1
ATOM 769 C C . ILE A 1 91 ? -4.708 -6.488 2.770 1.00 91.19 91 ILE A C 1
ATOM 771 O O . ILE A 1 91 ? -4.238 -5.704 1.942 1.00 91.19 91 ILE A O 1
ATOM 775 N N . LEU A 1 92 ? -4.183 -6.656 3.988 1.00 90.50 92 LEU A N 1
ATOM 776 C CA . LEU A 1 92 ? -3.037 -5.886 4.479 1.00 90.50 92 LEU A CA 1
ATOM 777 C C . LEU A 1 92 ? -1.781 -6.105 3.618 1.00 90.50 92 LEU A C 1
ATOM 779 O O . LEU A 1 92 ? -1.052 -5.154 3.350 1.00 90.50 92 LEU A O 1
ATOM 783 N N . LYS A 1 93 ? -1.564 -7.322 3.101 1.00 87.50 93 LYS A N 1
ATOM 784 C CA . LYS A 1 93 ? -0.451 -7.624 2.180 1.00 87.50 93 LYS A CA 1
ATOM 785 C C . LYS A 1 93 ? -0.653 -7.118 0.751 1.00 87.50 93 LYS A C 1
ATOM 787 O O . LYS A 1 93 ? 0.317 -7.004 0.008 1.00 87.50 93 LYS A O 1
ATOM 792 N N . SER A 1 94 ? -1.881 -6.803 0.342 1.00 86.69 94 SER A N 1
ATOM 793 C CA . SER A 1 94 ? -2.160 -6.338 -1.023 1.00 86.69 94 SER A CA 1
ATOM 794 C C . SER A 1 94 ? -1.727 -4.892 -1.288 1.00 86.69 94 SER A C 1
ATOM 796 O O . SER A 1 94 ? -1.776 -4.453 -2.437 1.00 86.69 94 SER A O 1
ATOM 798 N N . ASN A 1 95 ? -1.338 -4.145 -0.244 1.00 86.69 95 ASN A N 1
ATOM 799 C CA . ASN A 1 95 ? -1.025 -2.714 -0.294 1.00 86.69 95 ASN A CA 1
ATOM 800 C C . ASN A 1 95 ? -2.172 -1.831 -0.835 1.00 86.69 95 ASN A C 1
ATOM 802 O O . ASN A 1 95 ? -1.968 -0.672 -1.196 1.00 86.69 95 ASN A O 1
ATOM 806 N N . SER A 1 96 ? -3.397 -2.362 -0.888 1.00 92.81 96 SER A N 1
ATOM 807 C CA . SER A 1 96 ? -4.586 -1.646 -1.347 1.00 92.81 96 SER A CA 1
ATOM 808 C C . SER A 1 96 ? -5.802 -2.063 -0.523 1.00 92.81 96 SER A C 1
ATOM 810 O O . SER A 1 96 ? -6.224 -3.216 -0.574 1.00 92.81 96 SER A O 1
ATOM 812 N N . ILE A 1 97 ? -6.382 -1.133 0.230 1.00 95.06 97 ILE A N 1
ATOM 813 C CA . ILE A 1 97 ? -7.499 -1.413 1.137 1.00 95.06 97 ILE A CA 1
ATOM 814 C C . ILE A 1 97 ? -8.710 -0.614 0.661 1.00 95.06 97 ILE A C 1
ATOM 816 O O . ILE A 1 97 ? -8.687 0.612 0.675 1.00 95.06 97 ILE A O 1
ATOM 820 N N . ASN A 1 98 ? -9.758 -1.300 0.206 1.00 94.06 98 ASN A N 1
ATOM 821 C CA . ASN A 1 98 ? -11.015 -0.640 -0.159 1.00 94.06 98 ASN A CA 1
ATOM 822 C C . ASN A 1 98 ? -11.705 -0.123 1.113 1.00 94.06 98 ASN A C 1
ATOM 824 O O . ASN A 1 98 ? -11.639 -0.804 2.137 1.00 94.06 98 ASN A O 1
ATOM 828 N N . SER A 1 99 ? -12.388 1.021 1.042 1.00 94.19 99 SER A N 1
ATOM 829 C CA . SER A 1 99 ? -13.126 1.603 2.171 1.00 94.19 99 SER A CA 1
ATOM 830 C C . SER A 1 99 ? -14.105 0.607 2.800 1.00 94.19 99 SER A C 1
ATOM 832 O O . SER A 1 99 ? -14.142 0.474 4.019 1.00 94.19 99 SER A O 1
ATOM 834 N N . GLU A 1 100 ? -14.801 -0.177 1.974 1.00 91.19 100 GLU A N 1
ATOM 835 C CA . GLU A 1 100 ? -15.721 -1.243 2.405 1.00 91.19 100 GLU A CA 1
ATOM 836 C C . GLU A 1 100 ? -15.045 -2.332 3.256 1.00 91.19 100 GLU A C 1
ATOM 838 O O . GLU A 1 100 ? -15.694 -2.975 4.071 1.00 91.19 100 GLU A O 1
ATOM 843 N N . GLY A 1 101 ? -13.740 -2.556 3.072 1.00 89.38 101 GLY A N 1
ATOM 844 C CA . GLY A 1 101 ? -12.976 -3.562 3.810 1.00 89.38 101 GLY A CA 1
ATOM 845 C C . GLY A 1 101 ? -12.298 -3.035 5.073 1.00 89.38 101 GLY A C 1
ATOM 846 O O . GLY A 1 101 ? -11.729 -3.831 5.812 1.00 89.38 101 GLY A O 1
ATOM 847 N N . ILE A 1 102 ? -12.314 -1.721 5.324 1.00 94.69 102 ILE A N 1
ATOM 848 C CA . ILE A 1 102 ? -11.600 -1.128 6.465 1.00 94.69 102 ILE A CA 1
ATOM 849 C C . ILE A 1 102 ? -12.233 -1.548 7.795 1.00 94.69 102 ILE A C 1
ATOM 851 O O . ILE A 1 102 ? -11.511 -1.833 8.746 1.00 94.69 102 ILE A O 1
ATOM 855 N N . GLU A 1 103 ? -13.563 -1.604 7.862 1.00 92.94 103 GLU A N 1
ATOM 856 C CA . GLU A 1 103 ? -14.293 -1.985 9.077 1.00 92.94 103 GLU A CA 1
ATOM 857 C C . GLU A 1 103 ? -13.958 -3.415 9.515 1.00 92.94 103 GLU A C 1
ATOM 859 O O . GLU A 1 103 ? -13.579 -3.623 10.665 1.00 92.94 103 GLU A O 1
ATOM 864 N N . ASP A 1 104 ? -13.989 -4.364 8.576 1.00 90.81 104 ASP A N 1
ATOM 865 C CA . ASP A 1 104 ? -13.635 -5.768 8.818 1.00 90.81 104 ASP A CA 1
ATOM 866 C C . ASP A 1 104 ? -12.211 -5.904 9.389 1.00 90.81 104 ASP A C 1
ATOM 868 O O . ASP A 1 104 ? -11.963 -6.697 10.295 1.00 90.81 104 ASP A O 1
ATOM 872 N N . ILE A 1 105 ? -11.264 -5.112 8.872 1.00 94.25 105 ILE A N 1
ATOM 873 C CA . ILE A 1 105 ? -9.870 -5.124 9.335 1.00 94.25 105 ILE A CA 1
ATOM 874 C C . ILE A 1 105 ? -9.759 -4.504 10.727 1.00 94.25 105 ILE A C 1
ATOM 876 O O . ILE A 1 105 ? -9.028 -5.022 11.565 1.00 94.25 105 ILE A O 1
ATOM 880 N N . LEU A 1 106 ? -10.454 -3.393 10.979 1.00 94.62 106 LEU A N 1
ATOM 881 C CA . LEU A 1 106 ? -10.419 -2.713 12.272 1.00 94.62 106 LEU A CA 1
ATOM 882 C C . LEU A 1 106 ? -10.897 -3.625 13.398 1.00 94.62 106 LEU A C 1
ATOM 884 O O . LEU A 1 106 ? -10.212 -3.710 14.411 1.00 94.62 106 LEU A O 1
ATOM 888 N N . VAL A 1 107 ? -12.017 -4.328 13.205 1.00 91.94 107 VAL A N 1
ATOM 889 C CA . VAL A 1 107 ? -12.563 -5.259 14.207 1.00 91.94 107 VAL A CA 1
ATOM 890 C C . VAL A 1 107 ? -11.522 -6.308 14.601 1.00 91.94 107 VAL A C 1
ATOM 892 O O . VAL A 1 107 ? -11.269 -6.497 15.784 1.00 91.94 107 VAL A O 1
ATOM 895 N N . GLU A 1 108 ? -10.856 -6.914 13.619 1.00 90.56 108 GLU A N 1
ATOM 8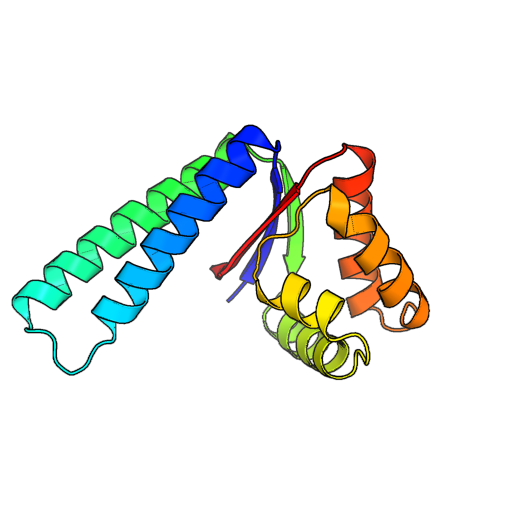96 C CA . GLU A 1 108 ? -9.802 -7.906 13.860 1.00 90.56 108 GLU A CA 1
ATOM 897 C C . GLU A 1 108 ? -8.588 -7.299 14.584 1.00 90.56 108 GLU A C 1
ATOM 899 O O . GLU A 1 108 ? -8.031 -7.877 15.514 1.00 90.56 108 GLU A O 1
ATOM 904 N N . LEU A 1 109 ? -8.149 -6.112 14.161 1.00 92.25 109 LEU A N 1
ATOM 905 C CA . LEU A 1 109 ? -6.976 -5.469 14.748 1.00 92.25 109 LEU A CA 1
ATOM 906 C C . LEU A 1 109 ? -7.221 -4.994 16.183 1.00 92.25 109 LEU A C 1
ATOM 908 O O . LEU A 1 109 ? -6.272 -4.961 16.969 1.00 92.25 109 LEU A O 1
ATOM 912 N N . MET A 1 110 ? -8.460 -4.641 16.531 1.00 89.62 110 MET A N 1
ATOM 913 C CA . MET A 1 110 ? -8.826 -4.230 17.888 1.00 89.62 110 MET A CA 1
ATOM 914 C C . MET A 1 110 ? -8.595 -5.346 18.913 1.00 89.62 110 MET A C 1
ATOM 916 O O . MET A 1 110 ? -8.215 -5.051 20.041 1.00 89.62 110 MET A O 1
ATOM 920 N N . GLU A 1 111 ? -8.699 -6.619 18.524 1.00 87.12 111 GLU A N 1
ATOM 921 C CA . GLU A 1 111 ? -8.370 -7.752 19.404 1.00 87.12 111 GLU A CA 1
ATOM 922 C C . GLU A 1 111 ? -6.873 -7.823 19.754 1.00 87.12 111 GLU A C 1
ATOM 924 O O . GLU A 1 111 ? -6.481 -8.442 20.742 1.00 87.12 111 GLU A O 1
ATOM 929 N N . GLN A 1 112 ? -6.018 -7.162 18.968 1.00 85.69 112 GLN A N 1
ATOM 930 C CA . GLN A 1 112 ? -4.572 -7.076 19.189 1.00 85.69 112 GLN A CA 1
ATOM 931 C C . GLN A 1 112 ? -4.110 -5.670 19.584 1.00 85.69 112 GLN A C 1
ATOM 933 O O . GLN A 1 112 ? -2.915 -5.357 19.477 1.00 85.69 112 GLN A O 1
ATOM 938 N N . GLU A 1 113 ? -5.028 -4.808 20.032 1.00 81.62 113 GLU A N 1
ATOM 939 C CA . GLU A 1 113 ? -4.737 -3.392 20.240 1.00 81.62 113 GLU A CA 1
ATOM 940 C C . GLU A 1 113 ? -3.618 -3.152 21.254 1.00 81.62 113 GLU A C 1
ATOM 942 O O . GLU A 1 113 ? -2.940 -2.141 21.172 1.00 81.62 113 GLU A O 1
ATOM 947 N N . GLU A 1 114 ? -3.336 -4.070 22.178 1.00 85.56 114 GLU A N 1
ATOM 948 C CA . GLU A 1 114 ? -2.259 -3.916 23.165 1.00 85.56 114 GLU A CA 1
ATOM 949 C C . GLU A 1 114 ? -0.883 -3.651 22.523 1.00 85.56 114 GLU A C 1
ATOM 951 O O . GLU A 1 114 ? -0.032 -2.963 23.098 1.00 85.56 114 GLU A O 1
ATOM 956 N N . LYS A 1 115 ? -0.673 -4.118 21.287 1.00 89.31 115 LYS A N 1
ATOM 957 C CA . LYS A 1 115 ? 0.560 -3.885 20.535 1.00 89.31 115 LYS A CA 1
ATOM 958 C C . LYS A 1 115 ? 0.579 -2.463 19.970 1.00 89.31 115 LYS A C 1
ATOM 960 O O . LYS A 1 115 ? -0.194 -2.114 19.080 1.00 89.31 115 LYS A O 1
ATOM 965 N N . LYS A 1 116 ? 1.551 -1.648 20.400 1.00 91.69 116 LYS A N 1
ATOM 966 C CA . LYS A 1 116 ? 1.730 -0.250 19.945 1.00 91.69 116 LYS A CA 1
ATOM 967 C C . LYS A 1 116 ? 1.706 -0.097 18.417 1.00 91.69 116 LYS A C 1
ATOM 969 O O . LYS A 1 116 ? 1.128 0.861 17.906 1.00 91.69 116 LYS A O 1
ATOM 974 N N . ILE A 1 117 ? 2.325 -1.035 17.698 1.00 94.12 117 ILE A N 1
ATOM 975 C CA . ILE A 1 117 ? 2.377 -1.009 16.233 1.00 94.12 117 ILE A CA 1
ATOM 976 C C . ILE A 1 117 ? 0.993 -1.213 15.597 1.00 94.12 117 ILE A C 1
ATOM 978 O O . ILE A 1 117 ? 0.654 -0.536 14.629 1.00 94.12 117 ILE A O 1
ATOM 982 N N . ILE A 1 118 ? 0.159 -2.062 16.203 1.00 95.06 118 ILE A N 1
ATOM 983 C CA . ILE A 1 118 ? -1.220 -2.303 15.778 1.00 95.06 118 ILE A CA 1
ATOM 984 C C . ILE A 1 118 ? -2.091 -1.086 16.078 1.00 95.06 118 ILE A C 1
ATOM 986 O O . ILE A 1 118 ? -2.806 -0.647 15.184 1.00 95.06 118 ILE A O 1
ATOM 990 N N . LYS A 1 119 ? -1.951 -0.444 17.250 1.00 94.81 119 LYS A N 1
ATOM 991 C CA . LYS A 1 119 ? -2.644 0.834 17.533 1.00 94.81 119 LYS A CA 1
ATOM 992 C C . LYS A 1 119 ? -2.365 1.891 16.470 1.00 94.81 119 LYS A C 1
ATOM 994 O O . LYS A 1 119 ? -3.257 2.630 16.067 1.00 94.81 119 LYS A O 1
ATOM 999 N N . LYS A 1 120 ? -1.115 1.970 16.008 1.00 95.50 120 LYS A N 1
ATOM 1000 C CA . LYS A 1 120 ? -0.717 2.910 14.957 1.00 95.50 120 LYS A CA 1
ATOM 1001 C C . LYS A 1 120 ? -1.385 2.573 13.619 1.00 95.50 120 LYS A C 1
ATOM 1003 O O . LYS A 1 120 ? -1.882 3.486 12.966 1.00 95.50 120 LYS A O 1
ATOM 1008 N N . LEU A 1 121 ? -1.452 1.292 13.242 1.00 95.81 121 LEU A N 1
ATOM 1009 C CA . LEU A 1 121 ? -2.182 0.859 12.045 1.00 95.81 121 LEU A CA 1
ATOM 1010 C C . LEU A 1 121 ? -3.684 1.165 12.162 1.00 95.81 121 LEU A C 1
ATOM 1012 O O . LEU A 1 121 ? -4.241 1.764 11.246 1.00 95.81 121 LEU A O 1
ATOM 1016 N N . ILE A 1 122 ? -4.310 0.832 13.296 1.00 96.19 122 ILE A N 1
ATOM 1017 C CA . ILE A 1 122 ? -5.714 1.156 13.601 1.00 96.19 122 ILE A CA 1
ATOM 1018 C C . ILE A 1 122 ? -5.966 2.649 13.387 1.00 96.19 122 ILE A C 1
ATOM 1020 O O . ILE A 1 122 ? -6.861 3.011 12.634 1.00 96.19 122 ILE A O 1
ATOM 1024 N N . LEU A 1 123 ? -5.115 3.520 13.934 1.00 96.25 123 LEU A N 1
ATOM 1025 C CA . LEU A 1 123 ? -5.253 4.968 13.778 1.00 96.25 123 LEU A CA 1
ATOM 1026 C C . LEU A 1 123 ? -5.203 5.427 12.308 1.00 96.25 123 LEU A C 1
ATOM 1028 O O . LEU A 1 123 ? -5.869 6.393 11.938 1.00 96.25 123 LEU A O 1
ATOM 1032 N N . PHE A 1 124 ? -4.428 4.765 11.445 1.00 96.38 124 PHE A N 1
ATOM 1033 C CA . PHE A 1 124 ? -4.431 5.071 10.008 1.00 96.38 124 PHE A CA 1
ATOM 1034 C C . PHE A 1 124 ? -5.750 4.648 9.357 1.00 96.38 124 PHE A C 1
ATOM 1036 O O . PHE A 1 124 ? -6.359 5.429 8.623 1.00 96.38 124 PHE A O 1
ATOM 1043 N N . LEU A 1 125 ? -6.210 3.437 9.664 1.00 96.81 125 LEU A N 1
ATOM 1044 C CA . LEU A 1 125 ? -7.461 2.887 9.152 1.00 96.81 125 LEU A CA 1
ATOM 1045 C C . LEU A 1 125 ? -8.676 3.715 9.597 1.00 96.81 125 LEU A C 1
ATOM 1047 O O . LEU A 1 125 ? -9.536 4.027 8.778 1.00 96.81 125 LEU A O 1
ATOM 1051 N N . GLU A 1 126 ? -8.720 4.150 10.856 1.00 96.50 126 GLU A N 1
ATOM 1052 C CA . GLU A 1 126 ? -9.786 5.002 11.393 1.00 96.50 126 GLU A CA 1
ATOM 1053 C C . GLU A 1 126 ? -9.858 6.361 10.693 1.00 96.50 126 GLU A C 1
ATOM 1055 O O . GLU A 1 126 ? -10.954 6.825 10.369 1.00 96.50 126 GLU A O 1
ATOM 1060 N N . LYS A 1 127 ? -8.708 6.990 10.403 1.00 96.06 127 LYS A N 1
ATOM 1061 C CA . LYS A 1 127 ? -8.669 8.244 9.630 1.00 96.06 127 LYS A CA 1
ATOM 1062 C C . LYS A 1 127 ? -9.302 8.065 8.253 1.00 96.06 127 LYS A C 1
ATOM 1064 O O . LYS A 1 127 ? -10.130 8.876 7.858 1.00 96.06 127 LYS A O 1
ATOM 1069 N N . ALA A 1 128 ? -8.938 7.000 7.539 1.00 95.88 128 ALA A N 1
ATOM 1070 C CA . ALA A 1 128 ? -9.505 6.717 6.224 1.00 95.88 128 ALA A CA 1
ATOM 1071 C C . ALA A 1 128 ? -11.005 6.382 6.299 1.00 95.88 128 ALA A C 1
ATOM 1073 O O . ALA A 1 128 ? -11.783 6.897 5.497 1.00 95.88 128 ALA A O 1
ATOM 1074 N N . LYS A 1 129 ? -11.423 5.585 7.294 1.00 95.75 129 LYS A N 1
ATOM 1075 C CA . LYS A 1 129 ? -12.832 5.232 7.533 1.0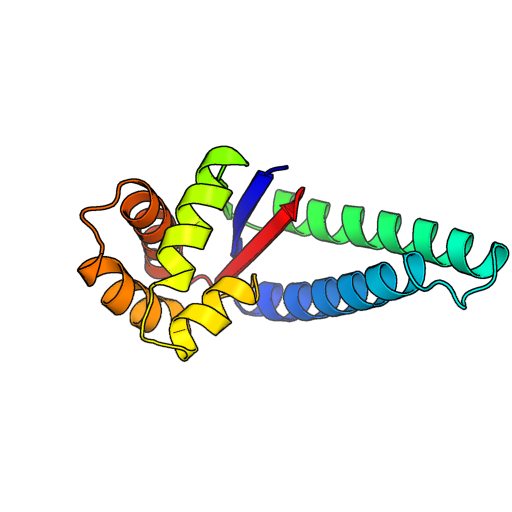0 95.75 129 LYS A CA 1
ATOM 1076 C C . LYS A 1 129 ? -13.693 6.468 7.771 1.00 95.75 129 LYS A C 1
ATOM 1078 O O . LYS A 1 129 ? -14.761 6.581 7.175 1.00 95.75 129 LYS A O 1
ATOM 1083 N N . LYS A 1 130 ? -13.230 7.393 8.619 1.00 94.75 130 LYS A N 1
ATOM 1084 C CA . LYS A 1 130 ? -13.963 8.618 8.972 1.00 94.75 130 LYS A CA 1
ATOM 1085 C C . LYS A 1 130 ? -14.358 9.432 7.737 1.00 94.75 130 LYS A C 1
ATOM 1087 O O . LYS A 1 130 ? -15.458 9.975 7.696 1.00 94.75 130 LYS A O 1
ATOM 1092 N N . ASP A 1 131 ? -13.485 9.454 6.736 1.00 93.31 131 ASP A N 1
ATOM 1093 C CA . ASP A 1 131 ? -13.676 10.207 5.496 1.00 93.31 131 ASP A CA 1
ATOM 1094 C C . ASP A 1 131 ? -14.210 9.337 4.337 1.00 93.31 131 ASP A C 1
ATOM 1096 O O . ASP A 1 131 ? -14.241 9.787 3.191 1.00 93.31 131 ASP A O 1
ATOM 1100 N N . ASN A 1 132 ? -14.605 8.086 4.615 1.00 94.44 132 ASN A N 1
ATOM 1101 C CA . ASN A 1 132 ? -15.022 7.077 3.634 1.00 94.44 132 ASN A CA 1
ATOM 1102 C C . ASN A 1 132 ? -14.024 6.907 2.466 1.00 94.44 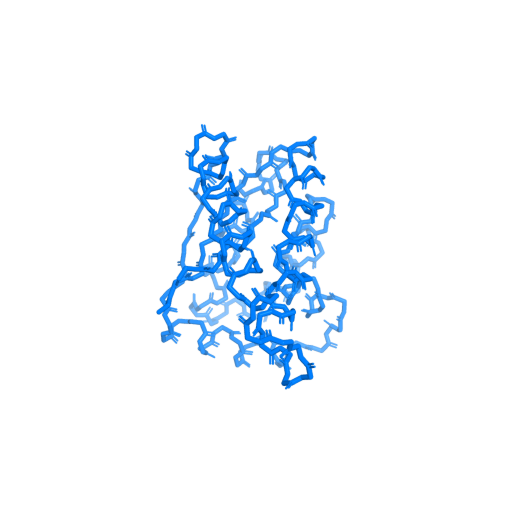132 ASN A C 1
ATOM 1104 O O . ASN A 1 132 ? -14.402 6.786 1.298 1.00 94.44 132 ASN A O 1
ATOM 1108 N N . LYS A 1 133 ? -12.723 6.927 2.776 1.00 96.56 133 LYS A N 1
ATOM 1109 C CA . LYS A 1 133 ? -11.636 6.789 1.799 1.00 96.56 133 LYS A CA 1
ATOM 1110 C C . LYS A 1 133 ? -11.073 5.381 1.774 1.00 96.56 133 LYS A C 1
ATOM 1112 O O . LYS A 1 133 ? -11.010 4.693 2.786 1.00 96.56 133 LYS A O 1
ATOM 1117 N N . SER A 1 134 ? -10.637 4.970 0.589 1.00 97.31 134 SER A N 1
ATOM 1118 C CA . SER A 1 134 ? -9.802 3.782 0.422 1.00 97.31 134 SER A CA 1
ATOM 1119 C C . SER A 1 134 ? -8.351 4.121 0.754 1.00 97.31 134 SER A C 1
ATOM 1121 O O . SER A 1 134 ? -7.991 5.292 0.854 1.00 97.31 134 SER A O 1
ATOM 1123 N N . ILE A 1 135 ? -7.500 3.112 0.906 1.00 97.31 135 ILE A N 1
ATOM 1124 C CA . ILE A 1 135 ? -6.086 3.291 1.227 1.00 97.31 135 ILE A CA 1
ATOM 1125 C C . ILE A 1 135 ? -5.216 2.689 0.133 1.00 97.31 135 ILE A C 1
ATOM 1127 O O . ILE A 1 135 ? -5.379 1.522 -0.231 1.00 97.31 135 ILE A O 1
ATOM 1131 N N . ILE A 1 136 ? -4.254 3.474 -0.344 1.00 96.81 136 ILE A N 1
ATOM 1132 C CA . ILE A 1 136 ? -3.104 2.973 -1.095 1.00 96.81 136 ILE A CA 1
ATOM 1133 C C . ILE A 1 136 ? -1.890 3.005 -0.180 1.00 96.81 136 ILE A C 1
ATOM 1135 O O . ILE A 1 136 ? -1.600 4.015 0.463 1.00 96.81 136 ILE A O 1
ATOM 1139 N N . VAL A 1 137 ? -1.186 1.882 -0.140 1.00 94.19 137 VAL A N 1
ATOM 1140 C CA . VAL A 1 137 ? 0.062 1.737 0.588 1.00 94.19 137 VAL A CA 1
ATOM 1141 C C . VAL A 1 137 ? 1.204 1.760 -0.422 1.00 94.19 137 VAL A C 1
ATOM 1143 O O . VAL A 1 137 ? 1.257 0.931 -1.330 1.00 94.19 137 VAL A O 1
ATOM 1146 N N . TRP A 1 138 ? 2.106 2.725 -0.283 1.00 93.19 138 TRP A N 1
ATOM 1147 C CA . TRP A 1 138 ? 3.225 2.932 -1.199 1.00 93.19 138 TRP A CA 1
ATOM 1148 C C . TRP A 1 138 ? 4.551 2.741 -0.473 1.00 93.19 138 TRP A C 1
ATOM 1150 O O . TRP A 1 138 ? 4.730 3.246 0.635 1.00 93.19 138 TRP A O 1
ATOM 1160 N N . ILE A 1 139 ? 5.463 1.985 -1.077 1.00 84.56 139 ILE A N 1
ATOM 1161 C CA . ILE A 1 139 ? 6.757 1.645 -0.484 1.00 84.56 139 ILE A CA 1
ATOM 1162 C C . ILE A 1 139 ? 7.832 2.429 -1.237 1.00 84.56 139 ILE A C 1
ATOM 1164 O O . ILE A 1 139 ? 7.948 2.269 -2.449 1.00 84.56 139 ILE A O 1
ATOM 1168 N N . MET A 1 140 ? 8.587 3.261 -0.511 1.00 68.44 140 MET A N 1
ATOM 1169 C CA . MET A 1 140 ? 9.744 4.024 -1.007 1.00 68.44 140 MET A CA 1
ATOM 1170 C C . MET A 1 140 ? 11.046 3.552 -0.358 1.00 68.44 140 MET A C 1
ATOM 1172 O O . MET A 1 140 ? 11.041 3.256 0.864 1.00 68.44 140 MET A O 1
#

Sequence (140 aa):
MRQVYYAVENELFQKLKLEIKKYNKILQKVYDKQISKTDRLNFIDEKEKSEIMIQDVLQEKTNLIGYFTEEELESLEGCIILLENKRTYNILKSNSINSEGIEDILVELMEQEEKKIIKKLILFLEKAKKDNKSIIVWIM

Organism: NCBI:txid238834

Foldseek 3Di:
DKKWKWFADPVVLVVLLVLVVVLVVLVCVLPDPPDDPVVNVVSVVVNVVSLVVSVCCRVPPTHTLDMDDPVLVVVVVVVLVPQPDPVLSVQVVSQKFQLVCLVVNLVSLVVVCVDPSSVSVNSSSVVSNVVSTIMGIDDD

Secondary structure (DSSP, 8-state):
--EEEEEE-HHHHHHHHHHHHHHHHHHHHHT-TTS-HHHHHHHHHHHHHHHHHHHHHHHHHSEEEEEE-HHHHHHHHHHHHT-S-HHHHHHHHTTEE-HHHHHHHHHHHHTTTTSHHHHHHHHHHHHHHHTT-EEEEEE-

Radius of gyration: 16.24 Å; chains: 1; bounding box: 36×32×47 Å